Protein AF-A0A1I7US54-F1 (afdb_monomer_lite)

Radius of gyration: 19.98 Å; chains: 1; bounding box: 40×34×78 Å

Secondary structure (DSSP, 8-state):
----PPP----HHHHHHHHHHIIIIITTT---SEE---HHHHHHHHHHHHHHHHHHHS--SS--TTHHHHHHHHHHHHHHHHHHHTTTTS-EEHHHHHHHHHHHHHHHHHHHHHHHHHHHHHHHHHHHHHTTSS------

Structure (mmCIF, N/CA/C/O backbone):
data_AF-A0A1I7US54-F1
#
_entry.id   AF-A0A1I7US54-F1
#
loop_
_atom_site.group_PDB
_atom_site.id
_atom_site.type_symbol
_atom_site.label_atom_id
_atom_site.label_alt_id
_atom_site.label_comp_id
_atom_site.label_asym_id
_atom_site.label_entity_id
_atom_site.label_seq_id
_atom_site.pdbx_PDB_ins_code
_atom_site.Cartn_x
_atom_site.Cartn_y
_atom_site.Cartn_z
_atom_site.occupancy
_atom_site.B_iso_or_equiv
_atom_site.auth_seq_id
_atom_site.auth_comp_id
_atom_site.auth_asym_id
_atom_site.auth_atom_id
_atom_site.pdbx_PDB_model_num
ATOM 1 N N . MET A 1 1 ? -10.006 -24.157 -1.023 1.00 30.41 1 MET A N 1
ATOM 2 C CA . MET A 1 1 ? -8.558 -23.874 -0.961 1.00 30.41 1 MET A CA 1
ATOM 3 C C . MET A 1 1 ? -8.361 -22.909 0.195 1.00 30.41 1 MET A C 1
ATOM 5 O O . MET A 1 1 ? -8.870 -21.801 0.115 1.00 30.41 1 MET A O 1
ATOM 9 N N . ILE A 1 2 ? -7.779 -23.356 1.309 1.00 26.44 2 ILE A N 1
ATOM 10 C CA . ILE A 1 2 ? -7.477 -22.467 2.439 1.00 26.44 2 ILE A CA 1
ATOM 11 C C . ILE A 1 2 ? -6.164 -21.784 2.067 1.00 26.44 2 ILE A C 1
ATOM 13 O O . ILE A 1 2 ? -5.127 -22.440 2.026 1.00 26.44 2 ILE A O 1
ATOM 17 N N . LEU A 1 3 ? -6.226 -20.508 1.690 1.00 28.14 3 LEU A N 1
ATOM 18 C CA . LEU A 1 3 ? -5.032 -19.693 1.498 1.00 28.14 3 LEU A CA 1
ATOM 19 C C . LEU A 1 3 ? -4.410 -19.479 2.882 1.00 28.14 3 LEU A C 1
ATOM 21 O O . LEU A 1 3 ? -4.867 -18.654 3.666 1.00 28.14 3 LEU A O 1
ATOM 25 N N . THR A 1 4 ? -3.413 -20.292 3.220 1.00 30.06 4 THR A N 1
ATOM 26 C CA . THR A 1 4 ? -2.536 -20.044 4.364 1.00 30.06 4 THR A CA 1
ATOM 27 C C . THR A 1 4 ? -1.595 -18.918 3.972 1.00 30.06 4 THR A C 1
ATOM 29 O O . THR A 1 4 ? -0.666 -19.125 3.191 1.00 30.06 4 THR A O 1
ATOM 32 N N . PHE A 1 5 ? -1.884 -17.714 4.453 1.00 44.25 5 PHE A N 1
ATOM 33 C CA . PHE A 1 5 ? -1.076 -16.538 4.166 1.00 44.25 5 PHE A CA 1
ATOM 34 C C . PHE A 1 5 ? 0.173 -16.508 5.056 1.00 44.25 5 PHE A C 1
ATOM 36 O O . PHE A 1 5 ? 0.096 -16.915 6.220 1.00 44.25 5 PHE A O 1
ATOM 43 N N . PRO A 1 6 ? 1.323 -16.042 4.538 1.00 47.75 6 PRO A N 1
ATOM 44 C CA . PRO A 1 6 ? 2.494 -15.822 5.368 1.00 47.75 6 PRO A CA 1
ATOM 45 C C . PRO A 1 6 ? 2.177 -14.793 6.467 1.00 47.75 6 PRO A C 1
ATOM 47 O O . PRO A 1 6 ? 1.349 -13.903 6.257 1.00 47.75 6 PRO A O 1
ATOM 50 N N . PRO A 1 7 ? 2.801 -14.918 7.651 1.00 53.75 7 PRO A N 1
ATOM 51 C CA . PRO A 1 7 ? 2.649 -13.937 8.716 1.00 53.75 7 PRO A CA 1
ATOM 52 C C . PRO A 1 7 ? 3.043 -12.554 8.205 1.00 53.75 7 PRO A C 1
ATOM 54 O O . PRO A 1 7 ? 4.023 -12.410 7.473 1.00 53.75 7 PRO A O 1
ATOM 57 N N . ASP A 1 8 ? 2.272 -11.553 8.614 1.00 69.12 8 ASP A N 1
ATOM 58 C CA . ASP A 1 8 ? 2.518 -10.162 8.282 1.00 69.12 8 ASP A CA 1
ATOM 59 C C . ASP A 1 8 ? 3.857 -9.701 8.882 1.00 69.12 8 ASP A C 1
ATOM 61 O O . ASP A 1 8 ? 3.967 -9.424 10.075 1.00 69.12 8 ASP A O 1
ATOM 65 N N . LYS A 1 9 ? 4.899 -9.701 8.047 1.00 73.25 9 LYS A N 1
ATOM 66 C CA . LYS A 1 9 ? 6.277 -9.325 8.398 1.00 73.25 9 LYS A CA 1
ATOM 67 C C . LYS A 1 9 ? 6.681 -7.974 7.808 1.00 73.25 9 LYS A C 1
ATOM 69 O O . LYS A 1 9 ? 7.857 -7.622 7.851 1.00 73.25 9 LYS A O 1
ATOM 74 N N . LEU A 1 10 ? 5.736 -7.240 7.218 1.00 83.94 10 LEU A N 1
ATOM 75 C CA . LEU A 1 10 ? 6.048 -5.985 6.549 1.00 83.94 10 LEU A CA 1
ATOM 76 C C . LEU A 1 10 ? 6.259 -4.869 7.577 1.00 83.94 10 LEU A C 1
ATOM 78 O O . LEU A 1 10 ? 5.298 -4.370 8.170 1.00 83.94 10 LEU A O 1
ATOM 82 N N . ASP A 1 11 ? 7.509 -4.432 7.721 1.00 91.25 11 ASP A N 1
ATOM 83 C CA . ASP A 1 11 ? 7.843 -3.151 8.342 1.00 91.25 11 ASP A CA 1
ATOM 84 C C . ASP A 1 11 ? 7.503 -2.015 7.361 1.00 91.25 11 ASP A C 1
ATOM 86 O O . ASP A 1 11 ? 8.205 -1.768 6.375 1.00 91.25 11 ASP A O 1
ATOM 90 N N . THR A 1 12 ? 6.376 -1.344 7.613 1.00 92.19 12 THR A N 1
ATOM 91 C CA . THR A 1 12 ? 5.840 -0.292 6.739 1.00 92.19 12 THR A CA 1
ATOM 92 C C . THR A 1 12 ? 6.777 0.914 6.632 1.00 92.19 12 THR A C 1
ATOM 94 O O . THR A 1 12 ? 6.869 1.507 5.556 1.00 92.19 12 THR A O 1
ATOM 97 N N . GLU A 1 13 ? 7.475 1.291 7.709 1.00 93.75 13 GLU A N 1
ATOM 98 C CA . GLU A 1 13 ? 8.393 2.438 7.692 1.00 93.75 13 GLU A CA 1
ATOM 99 C C . GLU A 1 13 ? 9.646 2.104 6.885 1.00 93.75 13 GLU A C 1
ATOM 101 O O . GLU A 1 13 ? 10.039 2.873 6.002 1.00 93.75 13 GLU A O 1
ATOM 106 N N . GLN A 1 14 ? 10.236 0.927 7.114 1.00 93.69 14 GLN A N 1
ATOM 107 C CA . GLN A 1 14 ? 11.391 0.479 6.339 1.00 93.69 14 GLN A CA 1
ATOM 108 C C . GLN A 1 14 ? 11.053 0.374 4.845 1.00 93.69 14 GLN A C 1
ATOM 110 O O . GLN A 1 14 ? 11.796 0.890 4.004 1.00 93.69 14 GLN A O 1
ATOM 115 N N . ALA A 1 15 ? 9.910 -0.232 4.507 1.00 93.75 15 ALA A N 1
ATOM 116 C CA . ALA A 1 15 ? 9.447 -0.344 3.126 1.00 93.75 15 ALA A CA 1
ATOM 117 C C . ALA A 1 15 ? 9.194 1.034 2.492 1.00 93.75 15 ALA A C 1
ATOM 119 O O . ALA A 1 15 ? 9.591 1.271 1.348 1.00 93.75 15 ALA A O 1
ATOM 120 N N . TYR A 1 16 ? 8.590 1.969 3.234 1.00 95.94 16 TYR A N 1
ATOM 121 C CA . TYR A 1 16 ? 8.393 3.346 2.779 1.00 95.94 16 TYR A CA 1
ATOM 122 C C . TYR A 1 16 ? 9.723 4.029 2.444 1.00 95.94 16 TYR A C 1
ATOM 124 O O . TYR A 1 16 ? 9.862 4.590 1.355 1.00 95.94 16 TYR A O 1
ATOM 132 N N . HIS A 1 17 ? 10.717 3.947 3.332 1.00 93.69 17 HIS A N 1
ATOM 133 C CA . HIS A 1 17 ? 12.039 4.530 3.096 1.00 93.69 17 HIS A CA 1
ATOM 134 C C . HIS A 1 17 ? 12.753 3.897 1.899 1.00 93.69 17 HIS A C 1
ATOM 136 O O . HIS A 1 17 ? 13.344 4.616 1.089 1.00 93.69 17 HIS A O 1
ATOM 142 N N . HIS A 1 18 ? 12.657 2.576 1.747 1.00 91.88 18 HIS A N 1
ATOM 143 C CA . HIS A 1 18 ? 13.232 1.864 0.610 1.00 91.88 18 HIS A CA 1
ATOM 144 C C . HIS A 1 18 ? 12.617 2.327 -0.721 1.00 91.88 18 HIS A C 1
ATOM 146 O O . HIS A 1 18 ? 13.333 2.728 -1.642 1.00 91.88 18 HIS A O 1
ATOM 152 N N . VAL A 1 19 ? 11.284 2.360 -0.813 1.00 92.69 19 VAL A N 1
ATOM 153 C CA . VAL A 1 19 ? 10.577 2.801 -2.025 1.00 92.69 19 VAL A CA 1
ATOM 154 C C . VAL A 1 19 ? 10.811 4.289 -2.308 1.00 92.69 19 VAL A C 1
ATOM 156 O O . VAL A 1 19 ? 10.993 4.665 -3.467 1.00 92.69 19 VAL A O 1
ATOM 159 N N . ALA A 1 20 ? 10.871 5.136 -1.276 1.00 92.44 20 ALA A N 1
ATOM 160 C CA . ALA A 1 20 ? 11.209 6.553 -1.417 1.00 92.44 20 ALA A CA 1
ATOM 161 C C . ALA A 1 20 ? 12.612 6.747 -2.017 1.00 92.44 20 ALA A C 1
ATOM 163 O O . ALA A 1 20 ? 12.777 7.520 -2.959 1.00 92.44 20 ALA A O 1
ATOM 164 N N . ALA A 1 21 ? 13.605 5.982 -1.553 1.00 90.38 21 ALA A N 1
ATOM 165 C CA . ALA A 1 21 ? 14.959 6.029 -2.103 1.00 90.38 21 ALA A CA 1
ATOM 166 C C . ALA A 1 21 ? 15.002 5.611 -3.585 1.00 90.38 21 ALA A C 1
ATOM 168 O O . ALA A 1 21 ? 15.705 6.228 -4.391 1.00 90.38 21 ALA A O 1
ATOM 169 N N . ILE A 1 22 ? 14.216 4.600 -3.978 1.00 88.94 22 ILE A N 1
ATOM 170 C CA . ILE A 1 22 ? 14.103 4.196 -5.388 1.00 88.94 22 ILE A CA 1
ATOM 171 C C . ILE A 1 22 ? 13.471 5.311 -6.222 1.00 88.94 22 ILE A C 1
ATOM 173 O O . ILE A 1 22 ? 13.996 5.641 -7.291 1.00 88.94 22 ILE A O 1
ATOM 177 N N . LYS A 1 23 ? 12.371 5.888 -5.723 1.00 88.25 23 LYS A N 1
ATOM 178 C CA . LYS A 1 23 ? 11.633 6.979 -6.366 1.00 88.25 23 LYS A CA 1
ATOM 179 C C . LYS A 1 23 ? 12.524 8.201 -6.614 1.00 88.25 23 LYS A C 1
ATOM 181 O O . LYS A 1 23 ? 12.456 8.780 -7.694 1.00 88.25 23 LYS A O 1
ATOM 186 N N . ASP A 1 24 ? 13.347 8.576 -5.636 1.00 83.56 24 ASP A N 1
ATOM 187 C CA . ASP A 1 24 ? 14.102 9.834 -5.666 1.00 83.56 24 ASP A CA 1
ATOM 188 C C . ASP A 1 24 ? 15.509 9.700 -6.278 1.00 83.56 24 ASP A C 1
ATOM 190 O O . ASP A 1 24 ? 16.028 10.673 -6.822 1.00 83.56 24 ASP A O 1
ATOM 194 N N . GLY A 1 25 ? 16.133 8.515 -6.227 1.00 69.44 25 GLY A N 1
ATOM 195 C CA . GLY A 1 25 ? 17.541 8.339 -6.617 1.00 69.44 25 GLY A CA 1
ATOM 196 C C . GLY A 1 25 ? 17.803 7.359 -7.764 1.00 69.44 25 GLY A C 1
ATOM 197 O O . GLY A 1 25 ? 18.592 7.652 -8.664 1.00 69.44 25 GLY A O 1
ATOM 198 N N . ASN A 1 26 ? 17.158 6.188 -7.770 1.00 62.44 26 ASN A N 1
ATOM 199 C CA . ASN A 1 26 ? 17.591 5.087 -8.647 1.00 62.44 26 ASN A CA 1
ATOM 200 C C . ASN A 1 26 ? 17.014 5.143 -10.066 1.00 62.44 26 ASN A C 1
ATOM 202 O O . ASN A 1 26 ? 17.650 4.656 -11.000 1.00 62.44 26 ASN A O 1
ATOM 206 N N . LEU A 1 27 ? 15.849 5.756 -10.273 1.00 63.81 27 LEU A N 1
ATOM 207 C CA . LEU A 1 27 ? 15.173 5.753 -11.581 1.00 63.81 27 LEU A CA 1
ATOM 208 C C . LEU A 1 27 ? 15.951 6.505 -12.675 1.00 63.81 27 LEU A C 1
ATOM 210 O O . LEU A 1 27 ? 15.924 6.118 -13.847 1.00 63.81 27 LEU A O 1
ATOM 214 N N . ALA A 1 28 ? 16.711 7.537 -12.300 1.00 61.94 28 ALA A N 1
ATOM 215 C CA . ALA A 1 28 ? 17.549 8.296 -13.228 1.00 61.94 28 ALA A CA 1
ATOM 216 C C . ALA A 1 28 ? 18.740 7.479 -13.768 1.00 61.94 28 ALA A C 1
ATOM 218 O O . ALA A 1 28 ? 19.154 7.684 -14.909 1.00 61.94 28 ALA A O 1
ATOM 219 N N . MET A 1 29 ? 19.265 6.525 -12.988 1.00 59.53 29 MET A N 1
ATOM 220 C CA . MET A 1 29 ? 20.462 5.746 -13.339 1.00 59.53 29 MET A CA 1
ATOM 221 C C . MET A 1 29 ? 20.163 4.464 -14.129 1.00 59.53 29 MET A C 1
ATOM 223 O O . MET A 1 29 ? 21.072 3.832 -14.674 1.00 59.53 29 MET A O 1
ATOM 227 N N . VAL A 1 30 ? 18.894 4.069 -14.220 1.00 65.38 30 VAL A N 1
ATOM 228 C CA . VAL A 1 30 ? 18.486 2.841 -14.902 1.00 65.38 30 VAL A CA 1
ATOM 229 C C . VAL A 1 30 ? 18.469 3.055 -16.420 1.00 65.38 30 VAL A C 1
ATOM 231 O O . VAL A 1 30 ? 17.592 3.723 -16.962 1.00 65.38 30 VAL A O 1
ATOM 234 N N . ARG A 1 31 ? 19.459 2.464 -17.105 1.00 62.88 31 ARG A N 1
ATOM 235 C CA . ARG A 1 31 ? 19.644 2.515 -18.572 1.00 62.88 31 ARG A CA 1
ATOM 236 C C . ARG A 1 31 ? 18.864 1.450 -19.354 1.00 62.88 31 ARG A C 1
ATOM 238 O O . ARG A 1 31 ? 19.040 1.347 -20.561 1.00 62.88 31 ARG A O 1
ATOM 245 N N . LYS A 1 32 ? 18.090 0.593 -18.685 1.00 64.38 32 LYS A N 1
ATOM 246 C CA . LYS A 1 32 ? 17.388 -0.513 -19.351 1.00 64.38 32 LYS A CA 1
ATOM 247 C C . LYS A 1 32 ? 16.077 -0.021 -19.960 1.00 64.38 32 LYS A C 1
ATOM 249 O O . LYS A 1 32 ? 15.283 0.603 -19.263 1.00 64.38 32 LYS A O 1
ATOM 254 N N . ASP A 1 33 ? 15.832 -0.404 -21.211 1.00 64.19 33 ASP A N 1
ATOM 255 C CA . ASP A 1 33 ? 14.568 -0.129 -21.909 1.00 64.19 33 ASP A CA 1
ATOM 256 C C . ASP A 1 33 ? 13.384 -0.878 -21.283 1.00 64.19 33 ASP A C 1
ATOM 258 O O . ASP A 1 33 ? 12.243 -0.419 -21.359 1.00 64.19 33 ASP A O 1
ATOM 262 N N . PHE A 1 34 ? 13.670 -2.009 -20.621 1.00 63.94 34 PHE A N 1
ATOM 263 C CA . PHE A 1 34 ? 12.683 -2.832 -19.936 1.00 63.94 34 PHE A CA 1
ATOM 264 C C . PHE A 1 34 ? 13.089 -3.188 -18.506 1.00 63.94 34 PHE A C 1
ATOM 266 O O . PHE A 1 34 ? 14.228 -3.593 -18.246 1.00 63.94 34 PHE A O 1
ATOM 273 N N . LEU A 1 35 ? 12.130 -3.076 -17.589 1.00 77.00 35 LEU A N 1
ATOM 274 C CA . LEU A 1 35 ? 12.285 -3.348 -16.161 1.00 77.00 35 LEU A CA 1
ATOM 275 C C . LEU A 1 35 ? 11.205 -4.295 -15.661 1.00 77.00 35 LEU A C 1
ATOM 277 O O . LEU A 1 35 ? 10.123 -4.356 -16.232 1.00 77.00 35 LEU A O 1
ATOM 281 N N . ASN A 1 36 ? 11.505 -4.991 -14.569 1.00 77.88 36 ASN A N 1
ATOM 282 C CA . ASN A 1 36 ? 10.552 -5.802 -13.820 1.00 77.88 36 ASN A CA 1
ATOM 283 C C . ASN A 1 36 ? 10.506 -5.280 -12.386 1.00 77.88 36 ASN A C 1
ATOM 285 O O . ASN A 1 36 ? 11.471 -4.669 -11.918 1.00 77.88 36 ASN A O 1
ATOM 289 N N . LEU A 1 37 ? 9.407 -5.552 -11.687 1.00 81.50 37 LEU A N 1
ATOM 290 C CA . LEU A 1 37 ? 9.340 -5.321 -10.252 1.00 81.50 37 LEU A CA 1
ATOM 291 C C . LEU A 1 37 ? 10.249 -6.351 -9.567 1.00 81.50 37 LEU A C 1
ATOM 293 O O . LEU A 1 37 ? 10.248 -7.519 -9.961 1.00 81.50 37 LEU A O 1
ATOM 297 N N . SER A 1 38 ? 11.068 -5.931 -8.601 1.00 86.56 38 SER A N 1
ATOM 298 C CA . SER A 1 38 ? 11.870 -6.890 -7.835 1.00 86.56 38 SER A CA 1
ATOM 299 C C . SER A 1 38 ? 10.957 -7.792 -7.002 1.00 86.56 38 SER A C 1
ATOM 301 O O . SER A 1 38 ? 9.813 -7.437 -6.707 1.00 86.56 38 SER A O 1
ATOM 303 N N . GLU A 1 39 ? 11.464 -8.962 -6.616 1.00 85.38 39 GLU A N 1
ATOM 304 C CA . GLU A 1 39 ? 10.748 -9.881 -5.724 1.00 85.38 39 GLU A CA 1
ATOM 305 C C . GLU A 1 39 ? 10.364 -9.184 -4.411 1.00 85.38 39 GLU A C 1
ATOM 307 O O . GLU A 1 39 ? 9.199 -9.203 -4.032 1.00 85.38 39 GLU A O 1
ATOM 312 N N . GLU A 1 40 ? 11.303 -8.440 -3.819 1.00 87.81 40 GLU A N 1
ATOM 313 C CA . GLU A 1 40 ? 11.085 -7.625 -2.617 1.00 87.81 40 GLU A CA 1
ATOM 314 C C . GLU A 1 40 ? 9.922 -6.631 -2.780 1.00 87.81 40 GLU A C 1
ATOM 316 O O . GLU A 1 40 ? 9.002 -6.598 -1.967 1.00 87.81 40 GLU A O 1
ATOM 321 N N . LEU A 1 41 ? 9.904 -5.840 -3.859 1.00 89.12 41 LEU A N 1
ATOM 322 C CA . LEU A 1 41 ? 8.831 -4.865 -4.085 1.00 89.12 41 LEU A CA 1
ATOM 323 C C . LEU A 1 41 ? 7.487 -5.533 -4.401 1.00 89.12 41 LEU A C 1
ATOM 325 O O . LEU A 1 41 ? 6.431 -4.978 -4.092 1.00 89.12 41 LEU A O 1
ATOM 329 N N . THR A 1 42 ? 7.522 -6.717 -5.011 1.00 90.19 42 THR A N 1
ATOM 330 C CA . THR A 1 42 ? 6.325 -7.523 -5.269 1.00 90.19 42 THR A CA 1
ATOM 331 C C . THR A 1 42 ? 5.738 -8.046 -3.961 1.00 90.19 42 THR A C 1
ATOM 333 O O . THR A 1 42 ? 4.526 -7.968 -3.766 1.00 90.19 42 THR A O 1
ATOM 336 N N . GLU A 1 43 ? 6.583 -8.515 -3.042 1.00 89.94 43 GLU A N 1
ATOM 337 C CA . GLU A 1 43 ? 6.173 -8.960 -1.709 1.00 89.94 43 GLU A CA 1
ATOM 338 C C . GLU A 1 43 ? 5.573 -7.806 -0.894 1.00 89.94 43 GLU A C 1
ATOM 340 O O . GLU A 1 43 ? 4.478 -7.947 -0.347 1.00 89.94 43 GLU A O 1
ATOM 345 N N . VAL A 1 44 ? 6.213 -6.629 -0.904 1.00 91.69 44 VAL A N 1
ATOM 346 C CA . VAL A 1 44 ? 5.674 -5.410 -0.273 1.00 91.69 44 VAL A CA 1
ATOM 347 C C . VAL A 1 44 ? 4.275 -5.091 -0.808 1.00 91.69 44 VAL A C 1
ATOM 349 O O . VAL A 1 44 ? 3.343 -4.887 -0.027 1.00 91.69 44 VAL A O 1
ATOM 352 N N . ALA A 1 45 ? 4.102 -5.077 -2.133 1.00 92.62 45 ALA A N 1
ATOM 353 C CA . ALA A 1 45 ? 2.812 -4.806 -2.763 1.00 92.62 45 ALA A CA 1
ATOM 354 C C . ALA A 1 45 ? 1.746 -5.846 -2.374 1.00 92.62 45 ALA A C 1
ATOM 356 O O . ALA A 1 45 ? 0.600 -5.483 -2.102 1.00 92.62 45 ALA A O 1
ATOM 357 N N . ALA A 1 46 ? 2.124 -7.126 -2.322 1.00 91.62 46 ALA A N 1
ATOM 358 C CA . ALA A 1 46 ? 1.229 -8.232 -2.002 1.00 91.62 46 ALA A CA 1
ATOM 359 C C . ALA A 1 46 ? 0.731 -8.162 -0.553 1.00 91.62 46 ALA A C 1
ATOM 361 O O . ALA A 1 46 ? -0.477 -8.244 -0.318 1.00 91.62 46 ALA A O 1
ATOM 362 N N . ILE A 1 47 ? 1.634 -7.938 0.406 1.00 92.38 47 ILE A N 1
ATOM 363 C CA . ILE A 1 47 ? 1.271 -7.810 1.823 1.00 92.38 47 ILE A CA 1
ATOM 364 C C . ILE A 1 47 ? 0.373 -6.584 2.034 1.00 92.38 47 ILE A C 1
ATOM 366 O O . ILE A 1 47 ? -0.662 -6.674 2.699 1.00 92.38 47 ILE A O 1
ATOM 370 N N . LEU A 1 48 ? 0.706 -5.443 1.420 1.00 93.62 48 LEU A N 1
ATOM 371 C CA . LEU A 1 48 ? -0.095 -4.223 1.553 1.00 93.62 48 LEU A CA 1
ATOM 372 C C . LEU A 1 48 ? -1.496 -4.379 0.941 1.00 93.62 48 LEU A C 1
ATOM 374 O O . LEU A 1 48 ? -2.486 -3.903 1.507 1.00 93.62 48 LEU A O 1
ATOM 378 N N . TYR A 1 49 ? -1.594 -5.076 -0.197 1.00 94.94 49 TYR A N 1
ATOM 379 C CA . TYR A 1 49 ? -2.874 -5.392 -0.832 1.00 94.94 49 TYR A CA 1
ATOM 380 C C . TYR A 1 49 ? -3.724 -6.285 0.062 1.00 94.94 49 TYR A C 1
ATOM 382 O O . TYR A 1 49 ? -4.919 -6.044 0.229 1.00 94.94 49 TYR A O 1
ATOM 390 N N . GLN A 1 50 ? -3.100 -7.272 0.697 1.00 92.00 50 GLN A N 1
ATOM 391 C CA . GLN A 1 50 ? -3.780 -8.164 1.617 1.00 92.00 50 GLN A CA 1
ATOM 392 C C . GLN A 1 50 ? -4.311 -7.419 2.850 1.00 92.00 50 GLN A C 1
ATOM 394 O O . GLN A 1 50 ? -5.496 -7.546 3.156 1.00 92.00 50 GLN A O 1
ATOM 399 N N . ARG A 1 51 ? -3.486 -6.598 3.521 1.00 90.81 51 ARG A N 1
ATOM 400 C CA . ARG A 1 51 ? -3.928 -5.744 4.647 1.00 90.81 51 ARG A CA 1
ATOM 401 C C . ARG A 1 51 ? -5.117 -4.870 4.253 1.00 90.81 51 ARG A C 1
ATOM 403 O O . ARG A 1 51 ? -6.089 -4.751 5.002 1.00 90.81 51 ARG A O 1
ATOM 410 N N . THR A 1 52 ? -5.034 -4.290 3.056 1.00 94.12 52 THR A N 1
ATOM 411 C CA . THR A 1 52 ? -6.090 -3.469 2.462 1.00 94.12 52 THR A CA 1
ATOM 412 C C . THR A 1 52 ? -7.383 -4.268 2.306 1.00 94.12 52 THR A C 1
ATOM 414 O O . THR A 1 52 ? -8.414 -3.855 2.831 1.00 94.12 52 THR A O 1
ATOM 417 N N . CYS A 1 53 ? -7.340 -5.428 1.647 1.00 94.38 53 CYS A N 1
ATOM 418 C CA . CYS A 1 53 ? -8.532 -6.240 1.395 1.00 94.38 53 CYS A CA 1
ATOM 419 C C . CYS A 1 53 ? -9.146 -6.779 2.687 1.00 94.38 53 CYS A C 1
ATOM 4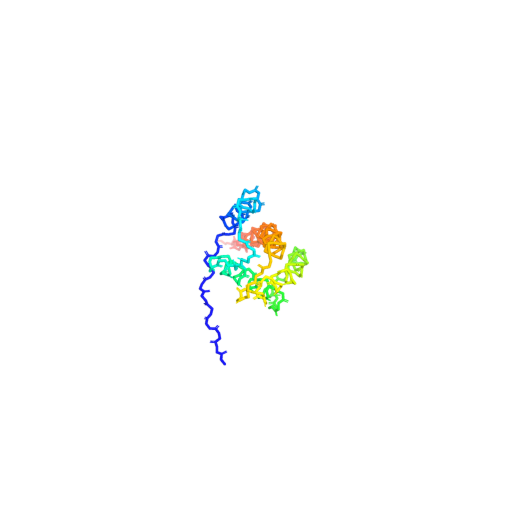21 O O . CYS A 1 53 ? -10.345 -6.616 2.888 1.00 94.38 53 CYS A O 1
ATOM 423 N N . ILE A 1 54 ? -8.333 -7.326 3.600 1.00 91.81 54 ILE A N 1
ATOM 424 C CA . ILE A 1 54 ? -8.812 -7.847 4.889 1.00 91.81 54 ILE A CA 1
ATOM 425 C C . ILE A 1 54 ? -9.625 -6.781 5.621 1.00 91.81 54 ILE A C 1
ATOM 427 O O . ILE A 1 54 ? -10.734 -7.058 6.065 1.00 91.81 54 ILE A O 1
ATOM 431 N N . TYR A 1 55 ? -9.111 -5.558 5.720 1.00 91.50 55 TYR A N 1
ATOM 432 C CA . TYR A 1 55 ? -9.785 -4.508 6.477 1.00 91.50 55 TYR A CA 1
ATOM 433 C C . TYR A 1 55 ? -11.032 -3.944 5.786 1.00 91.50 55 TYR A C 1
ATOM 435 O O . TYR A 1 55 ? -11.958 -3.503 6.458 1.00 91.50 55 TYR A O 1
ATOM 443 N N . LEU A 1 56 ? -11.070 -3.946 4.452 1.00 93.19 56 LEU A N 1
ATOM 444 C CA . LEU A 1 56 ? -12.241 -3.493 3.697 1.00 93.19 56 LEU A CA 1
ATOM 445 C C . LEU A 1 56 ? -13.363 -4.539 3.653 1.00 93.19 56 LEU A C 1
ATOM 447 O O . LEU A 1 56 ? -14.529 -4.170 3.538 1.00 93.19 56 LEU A O 1
ATOM 451 N N . GLU A 1 57 ? -13.017 -5.824 3.706 1.00 91.12 57 GLU A N 1
ATOM 452 C CA . GLU A 1 57 ? -13.942 -6.932 3.438 1.00 91.12 57 GLU A CA 1
ATOM 453 C C . GLU A 1 57 ? -14.365 -7.678 4.711 1.00 91.12 57 GLU A C 1
ATOM 455 O O . GLU A 1 57 ? -15.395 -8.353 4.716 1.00 91.12 57 GLU A O 1
ATOM 460 N N . THR A 1 58 ? -13.615 -7.537 5.808 1.00 88.62 58 THR A N 1
ATOM 461 C CA . THR A 1 58 ? -13.950 -8.170 7.090 1.00 88.62 58 THR A CA 1
ATOM 462 C C . THR A 1 58 ? -14.861 -7.259 7.918 1.00 88.62 58 THR A C 1
ATOM 464 O O . THR A 1 58 ? -14.509 -6.101 8.158 1.00 88.62 58 THR A O 1
ATOM 467 N N . PRO A 1 59 ? -16.013 -7.754 8.410 1.00 87.38 59 PRO A N 1
ATOM 468 C CA . PRO A 1 59 ? -16.849 -7.009 9.347 1.00 87.38 59 PRO A CA 1
ATOM 469 C C . PRO A 1 59 ? -16.084 -6.639 10.625 1.00 87.38 59 PRO A C 1
ATOM 471 O O . PRO A 1 59 ? -15.450 -7.488 11.248 1.00 87.38 59 PRO A O 1
ATOM 474 N N . ILE A 1 60 ? -16.171 -5.373 11.038 1.00 85.69 60 ILE A N 1
ATOM 475 C CA . ILE A 1 60 ? -15.541 -4.883 12.269 1.00 85.69 60 ILE A CA 1
ATOM 476 C C . ILE A 1 60 ? -16.513 -5.090 13.435 1.00 85.69 60 ILE A C 1
ATOM 478 O O . ILE A 1 60 ? -17.564 -4.456 13.487 1.00 85.69 60 ILE A O 1
ATOM 482 N N . GLU A 1 61 ? -16.156 -5.955 14.387 1.00 83.06 61 GLU A N 1
ATOM 483 C CA . GLU A 1 61 ? -17.020 -6.314 15.526 1.00 83.06 61 GLU A CA 1
ATOM 484 C C . GLU A 1 61 ? -17.316 -5.137 16.471 1.00 83.06 61 GLU A C 1
ATOM 486 O O . GLU A 1 61 ? -18.391 -5.062 17.063 1.00 83.06 61 GLU A O 1
ATOM 491 N N . LYS A 1 62 ? -16.362 -4.208 16.621 1.00 85.00 62 LYS A N 1
ATOM 492 C CA . LYS A 1 62 ? -16.471 -3.024 17.490 1.00 85.00 62 LYS A CA 1
ATOM 493 C C . LYS A 1 62 ? -16.118 -1.755 16.711 1.00 85.00 62 LYS A C 1
ATOM 495 O O . LYS A 1 62 ? -14.988 -1.280 16.838 1.00 85.00 62 LYS A O 1
ATOM 500 N N . PRO A 1 63 ? -17.032 -1.225 15.885 1.00 88.56 63 PRO A N 1
ATOM 501 C CA . PRO A 1 63 ? -16.726 -0.101 15.012 1.00 88.56 63 PRO A CA 1
ATOM 502 C C . PRO A 1 63 ? -16.333 1.152 15.805 1.00 88.56 63 PRO A C 1
ATOM 504 O O . PRO A 1 63 ? -16.908 1.457 16.850 1.00 88.56 63 PRO A O 1
ATOM 507 N N . HIS A 1 64 ? -15.355 1.881 15.280 1.00 92.12 64 HIS A N 1
ATOM 508 C CA . HIS A 1 64 ? -14.842 3.149 15.775 1.00 92.12 64 HIS A CA 1
ATOM 509 C C . HIS A 1 64 ? -15.104 4.275 14.767 1.00 92.12 64 HIS A C 1
ATOM 511 O O . HIS A 1 64 ? -15.148 4.042 13.560 1.00 92.12 64 HIS A O 1
ATOM 517 N N . ILE A 1 65 ? -15.204 5.527 15.232 1.00 93.00 65 ILE A N 1
ATOM 518 C CA . ILE A 1 65 ? -15.421 6.684 14.343 1.00 93.00 65 ILE A CA 1
ATOM 519 C C . ILE A 1 65 ? -14.303 6.839 13.296 1.00 93.00 65 ILE A C 1
ATOM 521 O O . ILE A 1 65 ? -14.557 7.224 12.156 1.00 93.00 65 ILE A O 1
ATOM 525 N N . LEU A 1 66 ? -13.073 6.470 13.664 1.00 93.31 66 LEU A N 1
ATOM 526 C CA . LEU A 1 66 ? -11.901 6.511 12.784 1.00 93.31 66 LEU A CA 1
ATOM 527 C C . LEU A 1 66 ? -11.855 5.362 11.764 1.00 93.31 66 LEU A C 1
ATOM 529 O O . LEU A 1 66 ? -11.145 5.492 10.766 1.00 93.31 66 LEU A O 1
ATOM 533 N N . ASP A 1 67 ? -12.632 4.284 11.942 1.00 91.94 67 ASP A N 1
ATOM 534 C CA . ASP A 1 67 ? -12.636 3.168 10.984 1.00 91.94 67 ASP A CA 1
ATOM 535 C C . ASP A 1 67 ? -13.064 3.645 9.593 1.00 91.94 67 ASP A C 1
ATOM 537 O O . ASP A 1 67 ? -12.520 3.197 8.584 1.00 91.94 67 ASP A O 1
ATOM 541 N N . LYS A 1 68 ? -13.980 4.623 9.511 1.00 93.69 68 LYS A N 1
ATOM 542 C CA . LYS A 1 68 ? -14.397 5.183 8.220 1.00 93.69 68 LYS A CA 1
ATOM 543 C C . LYS A 1 68 ? -13.249 5.889 7.497 1.00 93.69 68 LYS A C 1
ATOM 545 O O . LYS A 1 68 ? -13.126 5.770 6.279 1.00 93.69 68 LYS A O 1
ATOM 550 N N . THR A 1 69 ? -12.399 6.597 8.238 1.00 94.94 69 THR A N 1
ATOM 551 C CA . THR A 1 69 ? -11.202 7.248 7.695 1.00 94.94 69 THR A CA 1
ATOM 552 C C . THR A 1 69 ? -10.223 6.208 7.162 1.00 94.94 69 THR A C 1
ATOM 554 O O . THR A 1 69 ? -9.773 6.321 6.023 1.00 94.94 69 THR A O 1
ATOM 557 N N . ILE A 1 70 ? -9.955 5.152 7.936 1.00 94.94 70 ILE A N 1
ATOM 558 C CA . ILE A 1 70 ? -9.051 4.066 7.529 1.00 94.94 70 ILE A CA 1
ATOM 559 C C . ILE A 1 70 ? -9.597 3.335 6.293 1.00 94.94 70 ILE A C 1
ATOM 561 O O . ILE A 1 70 ? -8.847 3.071 5.353 1.00 94.94 70 ILE A O 1
ATOM 565 N N . GLN A 1 71 ? -10.905 3.059 6.248 1.00 94.50 71 GLN A N 1
ATOM 566 C CA . GLN A 1 71 ? -11.563 2.462 5.083 1.00 94.50 71 GLN A CA 1
ATOM 567 C C . GLN A 1 71 ? -11.387 3.318 3.829 1.00 94.50 71 GLN A C 1
ATOM 569 O O . GLN A 1 71 ? -11.055 2.779 2.778 1.00 94.50 71 GLN A O 1
ATOM 574 N N . ASN A 1 72 ? -11.565 4.638 3.918 1.00 96.56 72 ASN A N 1
ATOM 575 C CA . ASN A 1 72 ? -11.378 5.525 2.768 1.00 96.56 72 ASN A CA 1
ATOM 576 C C . ASN A 1 72 ? -9.923 5.488 2.266 1.00 96.56 72 ASN A C 1
ATOM 578 O O . ASN A 1 72 ? -9.694 5.306 1.072 1.00 96.56 72 ASN A O 1
ATOM 582 N N . ILE A 1 73 ? -8.945 5.564 3.176 1.00 95.94 73 ILE A N 1
ATOM 583 C CA . ILE A 1 73 ? -7.513 5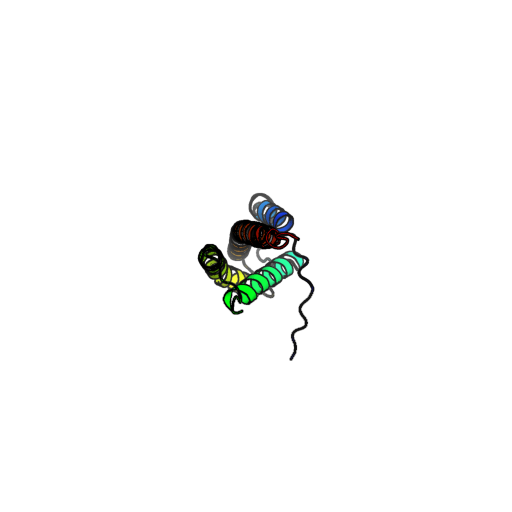.474 2.845 1.00 95.94 73 ILE A CA 1
ATOM 584 C C . ILE A 1 73 ? -7.200 4.155 2.123 1.00 95.94 73 ILE A C 1
ATOM 586 O O . ILE A 1 73 ? -6.569 4.138 1.063 1.00 95.94 73 ILE A O 1
ATOM 590 N N . ARG A 1 74 ? -7.661 3.033 2.682 1.00 95.50 74 ARG A N 1
ATOM 591 C CA . ARG A 1 74 ? -7.410 1.697 2.128 1.00 95.50 74 ARG A CA 1
ATOM 592 C C . ARG A 1 74 ? -8.175 1.459 0.821 1.00 95.50 74 ARG A C 1
ATOM 594 O O . ARG A 1 74 ? -7.636 0.822 -0.083 1.00 95.50 74 ARG A O 1
ATOM 601 N N . ALA A 1 75 ? -9.362 2.040 0.650 1.00 96.06 75 ALA A N 1
ATOM 602 C CA . ALA A 1 75 ? -10.100 2.008 -0.614 1.00 96.06 75 ALA A CA 1
ATOM 603 C C . ALA A 1 75 ? -9.352 2.734 -1.744 1.00 96.06 75 ALA A C 1
ATOM 605 O O . ALA A 1 75 ? -9.364 2.261 -2.878 1.00 96.06 75 ALA A O 1
ATOM 606 N N . GLU A 1 76 ? -8.643 3.828 -1.446 1.00 95.31 76 GLU A N 1
ATOM 607 C CA . GLU A 1 76 ? -7.764 4.476 -2.427 1.00 95.31 76 GLU A CA 1
ATOM 608 C C . GLU A 1 76 ? -6.498 3.661 -2.737 1.00 95.31 76 GLU A C 1
ATOM 610 O O . GLU A 1 76 ? -5.971 3.723 -3.850 1.00 95.31 76 GLU A O 1
ATOM 615 N N . ASN A 1 77 ? -5.983 2.902 -1.764 1.00 94.38 77 ASN A N 1
ATOM 616 C CA . ASN A 1 77 ? -4.805 2.053 -1.957 1.00 94.38 77 ASN A CA 1
ATOM 617 C C . ASN A 1 77 ? -5.095 0.835 -2.836 1.00 94.38 77 ASN A C 1
ATOM 619 O O . ASN A 1 77 ? -4.236 0.451 -3.631 1.00 94.38 77 ASN A O 1
ATOM 623 N N . LYS A 1 78 ? -6.294 0.251 -2.727 1.00 95.00 78 LYS A N 1
ATOM 624 C CA . LYS A 1 78 ? -6.677 -0.974 -3.444 1.00 95.00 78 LYS A CA 1
ATOM 625 C C . LYS A 1 78 ? -6.369 -0.927 -4.956 1.00 95.00 78 LYS A C 1
ATOM 627 O O . LYS A 1 78 ? -5.573 -1.756 -5.395 1.00 95.00 78 LYS A O 1
ATOM 632 N N . PRO A 1 79 ? -6.853 0.052 -5.750 1.00 95.38 79 PRO A N 1
ATOM 633 C CA . PRO A 1 79 ? -6.572 0.094 -7.189 1.00 95.38 79 PRO A CA 1
ATOM 634 C C . PRO A 1 79 ? -5.090 0.346 -7.518 1.00 95.38 79 PRO A C 1
ATOM 636 O O . PRO A 1 79 ? -4.591 -0.147 -8.529 1.00 95.38 79 PRO A O 1
ATOM 639 N N . ARG A 1 80 ? -4.353 1.079 -6.668 1.00 93.56 80 ARG A N 1
ATOM 640 C CA . ARG A 1 80 ? -2.905 1.314 -6.851 1.00 93.56 80 ARG A CA 1
ATOM 641 C C . ARG A 1 80 ? -2.117 0.012 -6.726 1.00 93.56 80 ARG A C 1
ATOM 643 O O . ARG A 1 80 ? -1.185 -0.236 -7.491 1.00 93.56 80 ARG A O 1
ATOM 650 N N . LEU A 1 81 ? -2.510 -0.818 -5.766 1.00 94.06 81 LEU A N 1
ATOM 651 C CA . LEU A 1 81 ? -1.883 -2.103 -5.484 1.00 94.06 81 LEU A CA 1
ATOM 652 C C . LEU A 1 81 ? -2.278 -3.168 -6.510 1.00 94.06 81 LEU A C 1
ATOM 654 O O . LEU A 1 81 ? -1.415 -3.921 -6.952 1.00 94.06 81 LEU A O 1
ATOM 658 N N . GLU A 1 82 ? -3.528 -3.168 -6.977 1.00 93.75 82 GLU A N 1
ATOM 659 C CA . GLU A 1 82 ? -3.967 -4.013 -8.098 1.00 93.75 82 GLU A CA 1
ATOM 660 C C . GLU A 1 82 ? -3.196 -3.694 -9.377 1.00 93.75 82 GLU A C 1
ATOM 662 O O . GLU A 1 82 ? -2.767 -4.605 -10.083 1.00 93.75 82 GLU A O 1
ATOM 667 N N . PHE A 1 83 ? -2.948 -2.410 -9.649 1.00 89.94 83 PHE A N 1
ATOM 668 C CA . PHE A 1 83 ? -2.128 -2.001 -10.783 1.00 89.94 83 PHE A CA 1
ATOM 669 C C . PHE A 1 83 ? -0.688 -2.522 -10.678 1.00 89.94 83 PHE A C 1
ATOM 671 O O . PHE A 1 83 ? -0.153 -3.023 -11.667 1.00 89.94 83 PHE A O 1
ATOM 678 N N . ALA A 1 84 ? -0.065 -2.423 -9.499 1.00 88.00 84 ALA A N 1
ATOM 679 C CA . ALA A 1 84 ? 1.297 -2.907 -9.273 1.00 88.00 84 ALA A CA 1
ATOM 680 C C . ALA A 1 84 ? 1.392 -4.442 -9.382 1.00 88.00 84 ALA A C 1
ATOM 682 O O . ALA A 1 84 ? 2.272 -4.962 -10.070 1.00 88.00 84 ALA A O 1
ATOM 683 N N . LEU A 1 85 ? 0.462 -5.168 -8.754 1.00 87.88 85 LEU A N 1
ATOM 684 C CA . LEU A 1 85 ? 0.455 -6.634 -8.705 1.00 87.88 85 LEU A CA 1
ATOM 685 C C . LEU A 1 85 ? 0.017 -7.281 -10.015 1.00 87.88 85 LEU A C 1
ATOM 687 O O . LEU A 1 85 ? 0.657 -8.226 -10.468 1.00 87.88 85 LEU A O 1
ATOM 691 N N . GLY A 1 86 ? -1.022 -6.753 -10.667 1.00 82.94 86 GLY A N 1
ATOM 692 C CA . GLY A 1 86 ? -1.500 -7.253 -11.962 1.00 82.94 86 GLY A CA 1
ATOM 693 C C . GLY A 1 86 ? -0.455 -7.125 -13.071 1.00 82.94 86 GLY A C 1
ATOM 694 O O . GLY A 1 86 ? -0.570 -7.732 -14.134 1.00 82.94 86 GLY A O 1
ATOM 695 N N . ARG A 1 87 ? 0.586 -6.338 -12.808 1.00 74.19 87 ARG A N 1
ATOM 696 C CA . ARG A 1 87 ? 1.710 -6.128 -13.697 1.00 74.19 87 ARG A CA 1
ATOM 697 C C . ARG A 1 87 ? 2.936 -6.944 -13.294 1.00 74.19 87 ARG A C 1
ATOM 699 O O . ARG A 1 87 ? 3.691 -7.259 -14.204 1.00 74.19 87 ARG A O 1
ATOM 706 N N . ALA A 1 88 ? 3.098 -7.347 -12.023 1.00 71.50 88 ALA A N 1
ATOM 707 C CA . ALA A 1 88 ? 4.345 -7.816 -11.384 1.00 71.50 88 ALA A CA 1
ATOM 708 C C . ALA A 1 88 ? 5.209 -8.809 -12.192 1.00 71.50 88 ALA A C 1
ATOM 710 O O . ALA A 1 88 ? 6.435 -8.774 -12.105 1.00 71.50 88 ALA A O 1
ATOM 711 N N . THR A 1 89 ? 4.593 -9.671 -13.004 1.00 68.50 89 THR A N 1
ATOM 712 C C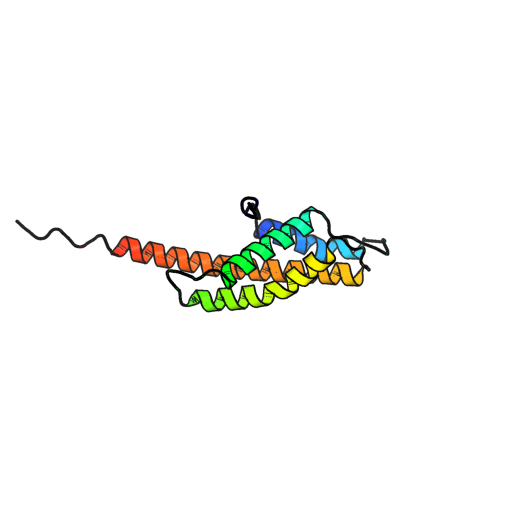A . THR A 1 89 ? 5.275 -10.692 -13.818 1.00 68.50 89 THR A CA 1
ATOM 713 C C . THR A 1 89 ? 5.675 -10.227 -15.226 1.00 68.50 89 THR A C 1
ATOM 715 O O . THR A 1 89 ? 6.254 -11.004 -15.987 1.00 68.50 89 THR A O 1
ATOM 718 N N . LEU A 1 90 ? 5.346 -8.995 -15.615 1.00 76.62 90 LEU A N 1
ATOM 719 C CA . LEU A 1 90 ? 5.564 -8.455 -16.957 1.00 76.62 90 LEU A CA 1
ATOM 720 C C . LEU A 1 90 ? 6.815 -7.571 -17.014 1.00 76.62 90 LEU A C 1
ATOM 722 O O . LEU A 1 90 ? 7.240 -6.972 -16.030 1.00 76.62 90 LEU A O 1
ATOM 726 N N . ARG A 1 91 ? 7.384 -7.467 -18.218 1.00 77.88 91 ARG A N 1
ATOM 727 C CA . ARG A 1 91 ? 8.398 -6.458 -18.538 1.00 77.88 91 ARG A CA 1
ATOM 728 C C . ARG A 1 91 ? 7.709 -5.129 -18.825 1.00 77.88 91 ARG A C 1
ATOM 730 O O . ARG A 1 91 ? 6.765 -5.085 -19.612 1.00 77.88 91 ARG A O 1
ATOM 737 N N . TYR A 1 92 ? 8.214 -4.050 -18.247 1.00 79.44 92 TYR A N 1
ATOM 738 C CA . TYR A 1 92 ? 7.655 -2.707 -18.384 1.00 79.44 92 TYR A CA 1
ATOM 739 C C . TYR A 1 92 ? 8.618 -1.761 -19.062 1.00 79.44 92 TYR A C 1
ATOM 741 O O . TYR A 1 92 ? 9.826 -1.888 -18.894 1.00 79.44 92 TYR A O 1
ATOM 749 N N . THR A 1 93 ? 8.078 -0.741 -19.719 1.00 84.50 93 THR A N 1
ATOM 750 C CA . THR A 1 93 ? 8.860 0.449 -20.047 1.00 84.50 93 THR A CA 1
ATOM 751 C C . THR A 1 93 ? 9.293 1.160 -18.764 1.00 84.50 93 THR A C 1
ATOM 753 O O . THR A 1 93 ? 8.664 1.018 -17.709 1.00 84.50 93 THR A O 1
ATOM 756 N N . LYS A 1 94 ? 10.337 1.987 -18.859 1.00 83.88 94 LYS A N 1
ATOM 757 C CA . LYS A 1 94 ? 10.770 2.847 -17.750 1.00 83.88 94 LYS A CA 1
ATOM 758 C C . LYS A 1 94 ? 9.619 3.687 -17.175 1.00 83.88 94 LYS A C 1
ATOM 760 O O . LYS A 1 94 ? 9.446 3.698 -15.964 1.00 83.88 94 LYS A O 1
ATOM 765 N N . ALA A 1 95 ? 8.792 4.301 -18.024 1.00 85.06 95 ALA A N 1
ATOM 766 C CA . ALA A 1 95 ? 7.658 5.122 -17.587 1.00 85.06 95 ALA A CA 1
ATOM 767 C C . ALA A 1 95 ? 6.632 4.327 -16.756 1.00 85.06 95 ALA A C 1
ATOM 769 O O . ALA A 1 95 ? 6.173 4.790 -15.717 1.00 85.06 95 ALA A O 1
ATOM 770 N N . THR A 1 96 ? 6.304 3.101 -17.174 1.00 87.44 96 THR A N 1
ATOM 771 C CA . THR A 1 96 ? 5.401 2.234 -16.403 1.00 87.44 96 THR A CA 1
ATOM 772 C C . THR A 1 96 ? 6.039 1.779 -15.090 1.00 87.44 96 THR A C 1
ATOM 774 O O . THR A 1 96 ? 5.354 1.710 -14.075 1.00 87.44 96 THR A O 1
ATOM 777 N N . TYR A 1 97 ? 7.343 1.498 -15.072 1.00 87.75 97 TYR A N 1
ATOM 778 C CA . TYR A 1 97 ? 8.043 1.182 -13.827 1.00 87.75 97 TYR A CA 1
ATOM 779 C C . TYR A 1 97 ? 8.035 2.374 -12.852 1.00 87.75 97 TYR A C 1
ATOM 781 O O . TYR A 1 97 ? 7.731 2.195 -11.676 1.00 87.75 97 TYR A O 1
ATOM 789 N N . GLU A 1 98 ? 8.280 3.597 -13.334 1.00 88.19 98 GLU A N 1
ATOM 790 C CA . GLU A 1 98 ? 8.176 4.834 -12.541 1.00 88.19 98 GLU A CA 1
ATOM 791 C C . GLU A 1 98 ? 6.772 5.021 -11.948 1.00 88.19 98 GLU A C 1
ATOM 793 O O . GLU A 1 98 ? 6.632 5.360 -10.771 1.00 88.19 98 GLU A O 1
ATOM 798 N N . GLU A 1 99 ? 5.730 4.746 -12.733 1.00 90.44 99 GLU A N 1
ATOM 799 C CA . GLU A 1 99 ? 4.341 4.783 -12.273 1.00 90.44 99 GLU A CA 1
ATOM 800 C C . GLU A 1 99 ? 4.064 3.739 -11.181 1.00 90.44 99 GLU A C 1
ATOM 802 O O . GLU A 1 99 ? 3.451 4.066 -10.164 1.00 90.44 99 GLU A O 1
ATOM 807 N N . ILE A 1 100 ? 4.564 2.506 -11.336 1.00 91.44 100 ILE A N 1
ATOM 808 C CA . ILE A 1 100 ? 4.448 1.457 -10.310 1.00 91.44 100 ILE A CA 1
ATOM 809 C C 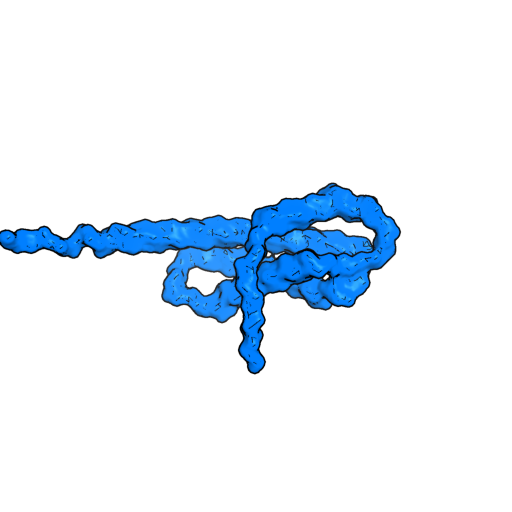. ILE A 1 100 ? 5.139 1.897 -9.013 1.00 91.44 100 ILE A C 1
ATOM 811 O O . ILE A 1 100 ? 4.525 1.831 -7.949 1.00 91.44 100 ILE A O 1
ATOM 815 N N . ILE A 1 101 ? 6.376 2.402 -9.083 1.00 92.50 101 ILE A N 1
ATOM 816 C CA . ILE A 1 101 ? 7.109 2.888 -7.902 1.00 92.50 101 ILE A CA 1
ATOM 817 C C . ILE A 1 101 ? 6.368 4.048 -7.229 1.00 92.50 101 ILE A C 1
ATOM 819 O O . ILE A 1 101 ? 6.245 4.072 -6.004 1.00 92.50 101 ILE A O 1
ATOM 823 N N . LYS A 1 102 ? 5.816 4.986 -8.006 1.00 92.88 102 LYS A N 1
ATOM 824 C CA . LYS A 1 102 ? 5.014 6.095 -7.473 1.00 92.88 102 LYS A CA 1
ATOM 825 C C . LYS A 1 102 ? 3.740 5.599 -6.781 1.00 92.88 102 LYS A C 1
ATOM 827 O O . LYS A 1 102 ? 3.401 6.084 -5.703 1.00 92.88 102 LYS A O 1
ATOM 832 N N . ASN A 1 103 ? 3.055 4.622 -7.368 1.00 94.50 103 ASN A N 1
ATOM 833 C CA . ASN A 1 103 ? 1.864 4.014 -6.779 1.00 94.50 103 ASN A CA 1
ATOM 834 C C . ASN A 1 103 ? 2.186 3.278 -5.472 1.00 94.50 103 ASN A C 1
ATOM 836 O O . ASN A 1 103 ? 1.460 3.458 -4.495 1.00 94.50 103 ASN A O 1
ATOM 840 N N . LEU A 1 104 ? 3.292 2.527 -5.421 1.00 94.94 104 LEU A N 1
ATOM 841 C CA . LEU A 1 104 ? 3.761 1.877 -4.193 1.00 94.94 104 LEU A CA 1
ATOM 842 C C . LEU A 1 104 ? 4.144 2.894 -3.115 1.00 94.94 104 LEU A C 1
ATOM 844 O O . LEU A 1 104 ? 3.753 2.731 -1.962 1.00 94.94 104 LEU A O 1
ATOM 848 N N . TYR A 1 105 ? 4.835 3.973 -3.490 1.00 95.75 105 TYR A N 1
ATOM 849 C CA . TYR A 1 105 ? 5.184 5.060 -2.574 1.00 95.75 105 TYR A CA 1
ATOM 850 C C . TYR A 1 105 ? 3.935 5.668 -1.922 1.00 95.75 105 TYR A C 1
ATOM 852 O O . TYR A 1 105 ? 3.863 5.775 -0.698 1.00 95.75 105 TYR A O 1
ATOM 860 N N . HIS A 1 106 ? 2.928 6.022 -2.727 1.00 96.06 106 HIS A N 1
ATOM 861 C CA . HIS A 1 106 ? 1.680 6.584 -2.210 1.00 96.06 106 HIS A CA 1
ATOM 862 C C . HIS A 1 106 ? 0.893 5.578 -1.369 1.00 96.06 106 HIS A C 1
ATOM 864 O O . HIS A 1 106 ? 0.347 5.957 -0.336 1.00 96.06 106 HIS A O 1
ATOM 870 N N . ALA A 1 107 ? 0.858 4.304 -1.768 1.00 96.75 107 ALA A N 1
ATOM 871 C CA . ALA A 1 107 ? 0.174 3.275 -0.996 1.00 96.75 107 ALA A CA 1
ATOM 872 C C . ALA A 1 107 ? 0.812 3.087 0.391 1.00 96.75 107 ALA A C 1
ATOM 874 O O . ALA A 1 107 ? 0.094 3.037 1.390 1.00 96.75 107 ALA A O 1
ATOM 875 N N . LEU A 1 108 ? 2.147 3.070 0.467 1.00 97.12 108 LEU A N 1
ATOM 876 C CA . LEU A 1 108 ? 2.889 3.009 1.729 1.00 97.12 108 LEU A CA 1
ATOM 877 C C . LEU A 1 108 ? 2.687 4.271 2.573 1.00 97.12 108 LEU A C 1
ATOM 879 O O . LEU A 1 108 ? 2.425 4.163 3.765 1.00 97.12 108 LEU A O 1
ATOM 883 N N . GLN A 1 109 ? 2.737 5.463 1.972 1.00 96.75 109 GLN A N 1
ATOM 884 C CA . GLN A 1 109 ? 2.452 6.717 2.677 1.00 96.75 109 GLN A CA 1
ATOM 885 C C . GLN A 1 109 ? 1.057 6.704 3.319 1.00 96.75 109 GLN A C 1
ATOM 887 O O . GLN A 1 109 ? 0.898 7.071 4.482 1.00 96.75 109 GLN A O 1
ATOM 892 N N . ASN A 1 110 ? 0.058 6.245 2.570 1.00 97.00 110 ASN A N 1
ATOM 893 C CA . ASN A 1 110 ? -1.307 6.090 3.049 1.00 97.00 110 ASN A CA 1
ATOM 894 C C . ASN A 1 110 ? -1.418 5.030 4.150 1.00 97.00 110 ASN A C 1
ATOM 896 O O . ASN A 1 110 ? -2.113 5.249 5.139 1.00 97.00 110 ASN A O 1
ATOM 900 N N . GLU A 1 111 ? -0.713 3.905 4.021 1.00 96.12 111 GLU A N 1
ATOM 901 C CA . GLU A 1 111 ? -0.718 2.869 5.056 1.00 96.12 111 GLU A CA 1
ATOM 902 C C . GLU A 1 111 ? -0.143 3.386 6.378 1.00 96.12 111 GLU A C 1
ATOM 904 O O . GLU A 1 111 ? -0.689 3.079 7.432 1.00 96.12 111 GLU A O 1
ATOM 909 N N . ARG A 1 112 ? 0.894 4.229 6.349 1.00 96.25 112 ARG A N 1
ATOM 910 C CA . ARG A 1 112 ? 1.428 4.865 7.567 1.00 96.25 112 ARG A CA 1
ATOM 911 C C . ARG A 1 112 ? 0.361 5.688 8.292 1.00 96.25 112 ARG A C 1
ATOM 913 O O . ARG A 1 112 ? 0.221 5.591 9.505 1.00 96.25 112 ARG A O 1
ATOM 920 N N . LEU A 1 113 ? -0.440 6.453 7.547 1.00 95.38 113 LEU A N 1
ATOM 921 C CA . LEU A 1 113 ? -1.568 7.198 8.116 1.00 95.38 113 LEU A CA 1
ATOM 922 C C . LEU A 1 113 ? -2.638 6.256 8.687 1.00 95.38 113 LEU A C 1
ATOM 924 O O . LEU A 1 113 ? -3.151 6.503 9.776 1.00 95.38 113 LEU A O 1
ATOM 928 N N . ALA A 1 114 ? -2.956 5.167 7.981 1.00 93.94 114 ALA A N 1
ATOM 929 C CA . ALA A 1 114 ? -3.894 4.153 8.458 1.00 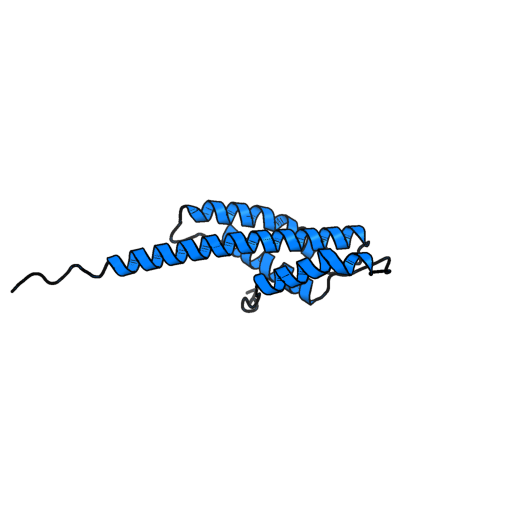93.94 114 ALA A CA 1
ATOM 930 C C . ALA A 1 114 ? -3.420 3.489 9.763 1.00 93.94 114 ALA A C 1
ATOM 932 O O . ALA A 1 114 ? -4.228 3.317 10.673 1.00 93.94 114 ALA A O 1
ATOM 933 N N . ILE A 1 115 ? -2.127 3.167 9.876 1.00 93.88 115 ILE A N 1
ATOM 934 C CA . ILE A 1 115 ? -1.516 2.607 11.091 1.00 93.88 115 ILE A CA 1
ATOM 935 C C . ILE A 1 115 ? -1.646 3.586 12.259 1.00 93.88 115 ILE A C 1
ATOM 937 O O . ILE A 1 115 ? -2.137 3.185 13.309 1.00 93.88 115 ILE A O 1
ATOM 941 N N . ASN A 1 116 ? -1.338 4.871 12.060 1.00 94.12 116 ASN A N 1
ATOM 942 C CA . ASN A 1 116 ? -1.495 5.880 13.114 1.00 94.12 116 ASN A CA 1
ATOM 943 C C . ASN A 1 116 ? -2.941 5.944 13.639 1.00 94.12 116 ASN A C 1
ATOM 945 O O . ASN A 1 116 ? -3.167 5.999 14.845 1.00 94.12 116 ASN A O 1
ATOM 949 N N . TYR A 1 117 ? -3.942 5.901 12.752 1.00 93.62 117 TYR A N 1
ATOM 950 C CA . TYR A 1 117 ? -5.343 5.869 13.185 1.00 93.62 117 TYR A CA 1
ATOM 951 C C . TYR A 1 117 ? -5.706 4.567 13.911 1.00 93.62 117 TYR A C 1
ATOM 953 O O . TYR A 1 117 ? -6.456 4.613 14.884 1.00 93.62 117 TYR A O 1
ATOM 961 N N . LEU A 1 118 ? -5.177 3.417 13.482 1.00 91.88 118 LEU A N 1
ATOM 962 C CA . LEU A 1 118 ? -5.371 2.139 14.178 1.00 91.88 118 LEU A CA 1
ATOM 963 C C . LEU A 1 118 ? -4.756 2.156 15.584 1.00 91.88 118 LEU A C 1
ATOM 965 O O . LEU A 1 118 ? -5.371 1.655 16.524 1.00 91.88 118 LEU A O 1
ATOM 969 N N . GLU A 1 119 ? -3.583 2.764 15.749 1.00 92.94 119 GLU A N 1
ATOM 970 C CA . GLU A 1 119 ? -2.946 2.947 17.055 1.00 92.94 119 GLU A CA 1
ATOM 971 C C . GLU A 1 119 ? -3.794 3.828 17.975 1.00 92.94 119 GLU A C 1
ATOM 973 O O . GLU A 1 119 ? -4.025 3.456 19.125 1.00 92.94 119 GLU A O 1
ATOM 978 N N . MET A 1 120 ? -4.347 4.934 17.464 1.00 93.00 120 MET A N 1
ATOM 979 C CA . MET A 1 120 ? -5.280 5.773 18.230 1.00 93.00 120 MET A CA 1
ATOM 980 C C . MET A 1 120 ? -6.505 4.979 18.703 1.00 93.00 120 MET A C 1
ATOM 982 O O . MET A 1 120 ? -6.865 5.048 19.877 1.00 93.00 120 MET A O 1
ATOM 986 N N . ILE A 1 121 ? -7.104 4.169 17.821 1.00 92.06 121 ILE A N 1
ATOM 987 C CA . ILE A 1 121 ? -8.230 3.290 18.176 1.00 92.06 121 ILE A CA 1
ATOM 988 C C . ILE A 1 121 ? -7.843 2.331 19.309 1.00 92.06 121 ILE A C 1
ATOM 990 O O . ILE A 1 121 ? -8.628 2.118 20.235 1.00 92.06 121 ILE A O 1
ATOM 994 N N . ASN A 1 122 ? -6.654 1.730 19.238 1.00 90.12 122 ASN A N 1
ATOM 995 C CA . ASN A 1 122 ? -6.190 0.785 20.252 1.00 90.12 122 ASN A CA 1
ATOM 996 C C . ASN A 1 122 ? -5.974 1.474 21.605 1.00 90.12 122 ASN A C 1
ATOM 998 O O . ASN A 1 122 ? -6.490 0.985 22.608 1.00 90.12 122 ASN A O 1
ATOM 1002 N N . ILE A 1 123 ? -5.326 2.642 21.621 1.00 91.25 123 ILE A N 1
ATOM 1003 C CA . 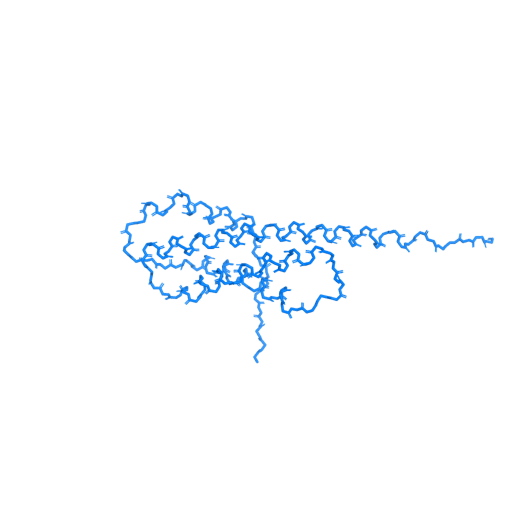ILE A 1 123 ? -5.120 3.447 22.836 1.00 91.25 123 ILE A CA 1
ATOM 1004 C C . ILE A 1 123 ? -6.465 3.810 23.489 1.00 91.25 123 ILE A C 1
ATOM 1006 O O . ILE A 1 123 ? -6.646 3.645 24.698 1.00 91.25 123 ILE A O 1
ATOM 1010 N N . GLU A 1 124 ? -7.446 4.258 22.701 1.00 90.75 124 GLU A N 1
ATOM 1011 C CA . GLU A 1 124 ? -8.777 4.613 23.211 1.00 90.75 124 GLU A CA 1
ATOM 1012 C C . GLU A 1 124 ? -9.518 3.394 23.788 1.00 90.75 124 GLU A C 1
ATOM 1014 O O . GLU A 1 124 ? -10.107 3.466 24.875 1.00 90.75 124 GLU A O 1
ATOM 1019 N N . ARG A 1 125 ? -9.432 2.235 23.125 1.00 87.06 125 ARG A N 1
ATOM 1020 C CA . ARG A 1 125 ? -10.025 0.978 23.615 1.00 87.06 125 ARG A CA 1
ATOM 1021 C C . ARG A 1 125 ? -9.360 0.482 24.902 1.00 87.06 125 ARG A C 1
ATOM 1023 O O . ARG A 1 125 ? -10.063 0.043 25.816 1.00 87.06 125 ARG A O 1
ATOM 1030 N N . GLU A 1 126 ? -8.038 0.576 25.005 1.00 88.31 126 GLU A N 1
ATOM 1031 C CA . GLU A 1 126 ? -7.288 0.217 26.215 1.00 88.31 126 GLU A CA 1
ATOM 1032 C C . GLU A 1 126 ? -7.656 1.126 27.399 1.00 88.31 126 GLU A C 1
ATOM 1034 O O . GLU A 1 126 ? -7.920 0.638 28.502 1.00 88.31 126 GLU A O 1
ATOM 1039 N N . SER A 1 127 ? -7.782 2.436 27.163 1.00 81.12 127 SER A N 1
ATOM 1040 C CA . SER A 1 127 ? -8.190 3.409 28.192 1.00 81.12 127 SER A CA 1
ATOM 1041 C C . SER A 1 127 ? -9.641 3.219 28.676 1.00 81.12 127 SER A C 1
ATOM 1043 O O . SER A 1 127 ? -9.957 3.406 29.854 1.00 81.12 127 SER A O 1
ATOM 1045 N N . SER A 1 128 ? -10.529 2.767 27.787 1.00 74.25 128 SER A N 1
ATOM 1046 C CA . SER A 1 128 ? -11.930 2.465 28.118 1.00 74.25 128 SER A CA 1
ATOM 1047 C C . SER A 1 128 ? -12.073 1.164 28.915 1.00 74.25 128 SER A C 1
ATOM 1049 O O . SER A 1 128 ? -13.031 0.985 29.662 1.00 74.25 128 SER A O 1
ATOM 1051 N N . THR A 1 129 ? -11.116 0.243 28.773 1.00 63.53 129 THR A N 1
ATOM 1052 C CA . THR A 1 129 ? -11.137 -1.054 29.467 1.00 63.53 129 THR A CA 1
ATOM 1053 C C . THR A 1 129 ? -10.575 -0.943 30.891 1.00 63.53 129 THR A C 1
ATOM 1055 O O . THR A 1 129 ? -11.056 -1.621 31.796 1.00 63.53 129 THR A O 1
ATOM 1058 N N . SER A 1 130 ? -9.611 -0.046 31.129 1.00 60.22 130 SER A N 1
ATOM 1059 C CA . SER A 1 130 ? -8.997 0.174 32.452 1.00 60.22 130 SER A CA 1
ATOM 1060 C C . SER A 1 130 ? -9.853 1.004 33.422 1.00 60.22 130 SER A C 1
ATOM 1062 O O . SER A 1 130 ? -9.680 0.907 34.637 1.00 60.22 130 SER A O 1
ATOM 1064 N N . SER A 1 131 ? -10.822 1.771 32.918 1.00 54.56 131 SER A N 1
ATOM 1065 C CA . SER A 1 131 ? -11.776 2.548 33.727 1.00 54.56 131 SER A CA 1
ATOM 1066 C C . SER A 1 131 ? -12.979 1.728 34.232 1.00 54.56 131 SER A C 1
ATOM 1068 O O . SER A 1 131 ? -13.724 2.195 35.091 1.00 54.56 131 SER A O 1
ATOM 1070 N N . GLY A 1 132 ? -13.145 0.484 33.765 1.00 50.00 132 GLY A N 1
ATOM 1071 C CA . GLY A 1 132 ? -14.262 -0.402 34.120 1.00 50.00 132 GLY A CA 1
ATOM 1072 C C . GLY A 1 132 ? -14.073 -1.275 35.371 1.00 50.00 132 GLY A C 1
ATOM 1073 O O . GLY A 1 132 ? -15.016 -1.952 35.771 1.00 50.00 132 GLY A O 1
ATOM 1074 N N . THR A 1 133 ? -12.895 -1.285 36.008 1.00 49.94 133 THR A N 1
ATOM 1075 C CA . THR A 1 133 ? -12.589 -2.180 37.152 1.00 49.94 133 THR A CA 1
ATOM 1076 C C . THR A 1 133 ? -12.541 -1.500 38.526 1.00 49.94 133 THR A C 1
ATOM 1078 O O . THR A 1 133 ? -12.219 -2.154 39.514 1.00 49.94 133 THR A O 1
ATOM 1081 N N . ALA A 1 134 ? -12.901 -0.218 38.642 1.00 49.78 134 ALA A N 1
ATOM 1082 C CA . ALA A 1 134 ? -12.924 0.509 39.918 1.00 49.78 134 ALA A CA 1
ATOM 1083 C C . ALA A 1 134 ? -14.355 0.835 40.385 1.00 49.78 134 ALA A C 1
ATOM 1085 O O . ALA A 1 134 ? -14.713 1.993 40.582 1.00 49.78 134 ALA A O 1
ATOM 1086 N N . SER A 1 135 ? -15.208 -0.178 40.549 1.00 49.81 135 SER A N 1
ATOM 1087 C CA . SER A 1 135 ? -16.467 -0.047 41.302 1.00 49.81 135 SER A CA 1
ATOM 1088 C C . SER A 1 135 ? -17.002 -1.411 41.717 1.00 49.81 135 SER A C 1
ATOM 1090 O O . SER A 1 135 ? -17.903 -1.950 41.090 1.00 49.81 135 SER A O 1
ATOM 1092 N N . SER A 1 136 ? -16.436 -1.979 42.780 1.00 50.28 136 SER A N 1
ATOM 1093 C CA . SER A 1 136 ? -17.177 -2.845 43.704 1.00 50.28 136 SER A CA 1
ATOM 1094 C C . SER A 1 136 ? -16.302 -3.173 44.911 1.00 50.28 136 SER A C 1
ATOM 1096 O O . SER A 1 136 ? -15.520 -4.116 44.872 1.00 50.28 136 SER A O 1
ATOM 1098 N N . CYS A 1 137 ? -16.439 -2.391 45.980 1.00 43.16 137 CYS A N 1
ATOM 1099 C CA . CYS A 1 137 ? -16.467 -2.925 47.343 1.00 43.16 137 CYS A CA 1
ATOM 1100 C C . CYS A 1 137 ? -16.975 -1.835 48.290 1.00 43.16 137 CYS A C 1
ATOM 1102 O O . CYS A 1 137 ? -16.222 -1.106 48.933 1.00 43.16 137 CYS A O 1
ATOM 1104 N N . THR A 1 138 ? -18.295 -1.701 48.321 1.00 55.62 138 THR A N 1
ATOM 1105 C CA . THR A 1 138 ? -19.028 -1.088 49.421 1.00 55.62 138 THR A CA 1
ATOM 1106 C C . THR A 1 138 ? -19.049 -2.060 50.603 1.00 55.62 138 THR A C 1
ATOM 1108 O O . THR A 1 138 ? -19.524 -3.180 50.469 1.00 55.62 138 THR A O 1
ATOM 1111 N N . ILE A 1 139 ? -18.531 -1.578 51.735 1.00 52.81 139 ILE A N 1
ATOM 1112 C CA . ILE A 1 139 ? -19.052 -1.696 53.110 1.00 52.81 139 ILE A CA 1
ATOM 1113 C C . ILE A 1 139 ? -19.535 -3.086 53.568 1.00 52.81 139 ILE A C 1
ATOM 1115 O O . ILE A 1 139 ? -20.620 -3.530 53.195 1.00 52.81 139 ILE A O 1
ATOM 1119 N N . SER A 1 140 ? -18.824 -3.659 54.545 1.00 47.22 140 SER A N 1
ATOM 1120 C CA . SER A 1 140 ? -19.375 -4.133 55.833 1.00 47.22 140 SER A CA 1
ATOM 1121 C C . SER A 1 140 ? -18.255 -4.284 56.855 1.00 47.22 140 SER A C 1
ATOM 1123 O O . SER A 1 140 ? -17.222 -4.887 56.491 1.00 47.22 140 SER A O 1
#

Sequence (140 aa):
MILTFPPDKLDTEQAYHHVAAIKDGNLAMVRKDFLNLSEELTEVAAILYQRTCIYLETPIEKPHILDKTIQNIRAENKPRLEFALGRATLRYTKATYEEIIKNLYHALQNERLAINYLEMINIERESSTSSGTASSCTIS

Foldseek 3Di:
DPPPDDPLPDPLVVLLVVLVCCLPPVLVVDPDQKDADDPVLLVLLVSLLVVLCCLLPPDDPDDDPCSVVLVVLSVVLNVLSCLLNVCRVDIDGSVSVSSNSVSSNSSSVSVVVSVVSVVVVVVVVVVVVVVPPPDDDDDD

pLDDT: mean 82.1, std 16.97, range [26.44, 97.12]

Organism: NCBI:txid1561998